Protein AF-A0A0N4Y149-F1 (afdb_monomer)

Solvent-accessible surface area (backbone atoms only — not comparable to full-atom values): 6726 Å² total; per-residue (Å²): 132,83,88,70,46,56,57,72,44,63,78,33,46,50,29,45,51,48,20,43,52,26,32,52,48,19,45,68,42,39,68,60,77,86,30,48,67,41,36,51,39,35,49,55,22,39,53,37,43,50,51,43,28,64,39,61,51,74,84,55,42,60,62,37,50,49,58,23,52,56,31,45,53,52,26,49,54,51,42,57,71,61,50,60,83,54,69,71,44,44,53,26,37,53,54,18,46,50,27,42,53,51,17,52,50,24,43,50,52,21,44,53,70,71,43,53,77,70,55,32,54,52,50,45,68,77,42,73,91,113

Nearest PDB structures (foldseek):
  5arn-assembly1_A  TM=5.976E-01  e=1.053E+00  Methylosinus trichosporium OB3b
  1x8z-assembly1_A-2  TM=5.558E-01  e=1.222E+00  Arabidopsis thaliana
  1x8z-assembly3_A  TM=5.558E-01  e=1.222E+00  Arabidopsis thaliana
  2rld-assembly1_B  TM=5.688E-01  e=5.153E+00  Bacteroides thetaiotaomicron VPI-5482

pLDDT: mean 93.63, std 7.5, range [46.0, 98.38]

Secondary structure (DSSP, 8-state):
-PPP-TT--HHHHHHHHHHHHHHHHHHHHS-SGGGHHHHHHHHHHHHHHHHHHH---HHHHHHHHHHHHHHHHHHHHHHHHH--SSHHHHHHHHHHHHHHHHHHHHHHHHHHHHS-HHHHHHHHHH-TT-

Foldseek 3Di:
DDQAAQLPD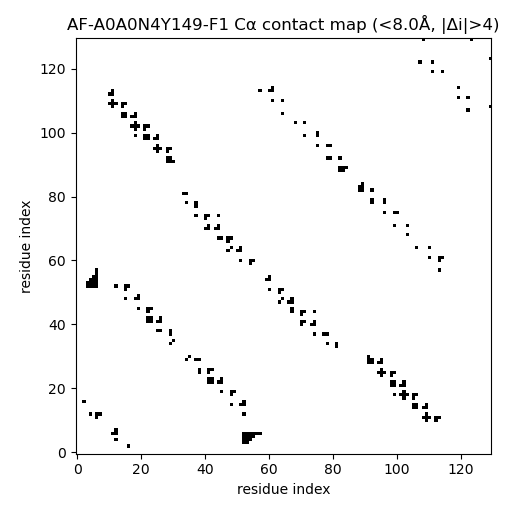CQQLVLLVLLLVLLVVLLVLQDDPLCPVLSVLSVVLSVLSSVLRVDRDLVVNVVSLVVSVVSLVVSLVVLVVSQDDDPSSVVSSVSSSVSSVSSNVSSLSSCLVSDDPVRNVVSCVVPVPD

Structure (mmCIF, N/CA/C/O backbone):
data_AF-A0A0N4Y149-F1
#
_entry.id   AF-A0A0N4Y149-F1
#
loop_
_atom_site.group_PDB
_atom_site.id
_atom_site.type_symbol
_atom_site.label_atom_id
_atom_site.label_alt_id
_atom_site.label_comp_id
_atom_site.label_asym_id
_atom_site.label_entity_id
_atom_site.label_seq_id
_atom_site.pdbx_PDB_ins_code
_atom_site.Cartn_x
_atom_site.Cartn_y
_atom_site.Cartn_z
_atom_site.occupancy
_atom_site.B_iso_or_equiv
_atom_site.auth_seq_id
_atom_site.auth_comp_id
_atom_site.auth_asym_id
_atom_site.auth_atom_id
_atom_site.pdbx_PDB_model_num
ATOM 1 N N . MET A 1 1 ? -12.782 -13.539 -7.720 1.00 46.00 1 MET A N 1
ATOM 2 C CA . MET A 1 1 ? -12.977 -13.769 -6.271 1.00 46.00 1 MET A CA 1
ATOM 3 C C . MET A 1 1 ? -12.887 -12.409 -5.587 1.00 46.00 1 MET A C 1
ATOM 5 O O . MET A 1 1 ? -12.001 -11.647 -5.949 1.00 46.00 1 MET A O 1
ATOM 9 N N . ALA A 1 2 ? -13.833 -12.037 -4.722 1.00 75.06 2 ALA A N 1
ATOM 10 C CA . ALA A 1 2 ? -13.805 -10.723 -4.072 1.00 75.06 2 ALA A CA 1
ATOM 11 C C . ALA A 1 2 ? -12.770 -10.722 -2.935 1.00 75.06 2 ALA A C 1
ATOM 13 O O . ALA A 1 2 ? -12.753 -11.657 -2.142 1.00 75.06 2 ALA A O 1
ATOM 14 N N . LEU A 1 3 ? -11.927 -9.687 -2.842 1.00 88.44 3 LEU A N 1
ATOM 15 C CA . LEU A 1 3 ? -10.990 -9.532 -1.721 1.00 88.44 3 LEU A CA 1
ATOM 16 C C . LEU A 1 3 ? -11.776 -9.432 -0.412 1.00 88.44 3 LEU A C 1
ATOM 18 O O . LEU A 1 3 ? -12.612 -8.536 -0.254 1.00 88.44 3 LEU A O 1
ATOM 22 N N . GLU A 1 4 ? -11.518 -10.333 0.528 1.00 94.94 4 GLU A N 1
ATOM 23 C CA . GLU A 1 4 ? -12.104 -10.275 1.865 1.00 94.94 4 GLU A CA 1
ATOM 24 C C . GLU A 1 4 ? -11.321 -9.309 2.760 1.00 94.94 4 GLU A C 1
ATOM 26 O O . GLU A 1 4 ? -10.130 -9.097 2.572 1.00 94.94 4 GLU A O 1
ATOM 31 N N . CYS A 1 5 ? -12.003 -8.681 3.720 1.00 97.25 5 CYS A N 1
ATOM 32 C CA . CYS A 1 5 ? -11.377 -7.793 4.699 1.00 97.25 5 CYS A CA 1
ATOM 33 C C . CYS A 1 5 ? -11.888 -8.142 6.094 1.00 97.25 5 CYS A C 1
ATOM 35 O O . CYS A 1 5 ? -13.062 -7.920 6.417 1.00 97.25 5 CYS A O 1
ATOM 37 N N . ALA A 1 6 ? -11.006 -8.689 6.921 1.00 97.00 6 ALA A N 1
ATOM 38 C CA . ALA A 1 6 ? -11.353 -9.307 8.188 1.00 97.00 6 ALA A CA 1
ATOM 39 C C . ALA A 1 6 ? -11.761 -8.284 9.264 1.00 97.00 6 ALA A C 1
ATOM 41 O O . ALA A 1 6 ? -12.601 -8.593 10.111 1.00 97.00 6 ALA A O 1
ATOM 42 N N . TYR A 1 7 ? -11.266 -7.043 9.181 1.00 95.94 7 TYR A N 1
ATOM 43 C CA . TYR A 1 7 ? -11.655 -5.945 10.075 1.00 95.94 7 TYR A CA 1
ATOM 44 C C . TYR A 1 7 ? -13.095 -5.431 9.851 1.00 95.94 7 TYR A C 1
ATOM 46 O O . TYR A 1 7 ? -13.650 -4.732 10.700 1.00 95.94 7 TYR A O 1
ATOM 54 N N . LYS A 1 8 ? -13.732 -5.764 8.714 1.00 94.19 8 LYS A N 1
ATOM 55 C CA . LYS A 1 8 ? -15.153 -5.496 8.374 1.00 94.19 8 LYS A CA 1
ATOM 56 C C . LYS A 1 8 ? -15.628 -4.030 8.427 1.00 94.19 8 LYS A C 1
ATOM 58 O O . LYS A 1 8 ? -16.799 -3.751 8.168 1.00 94.19 8 LYS A O 1
ATOM 63 N N . LYS A 1 9 ? -14.765 -3.052 8.716 1.00 95.56 9 LYS A N 1
ATOM 64 C CA . LYS A 1 9 ? -15.114 -1.622 8.673 1.00 95.56 9 LYS A CA 1
ATOM 65 C C . LYS A 1 9 ? -14.998 -1.094 7.246 1.00 95.56 9 LYS A C 1
ATOM 67 O O . LYS A 1 9 ? -13.893 -0.902 6.757 1.00 95.56 9 LYS A O 1
ATOM 72 N N . LYS A 1 10 ? -16.125 -0.779 6.596 1.00 94.31 10 LYS A N 1
ATOM 73 C CA . LYS A 1 10 ? -16.162 -0.321 5.188 1.00 94.31 10 LYS A CA 1
ATOM 74 C C . LYS A 1 10 ? -15.206 0.844 4.886 1.00 94.31 10 LYS A C 1
ATOM 76 O O . LYS A 1 10 ? -14.487 0.774 3.901 1.00 94.31 10 LYS A O 1
ATOM 81 N N . LYS A 1 11 ? -15.151 1.863 5.757 1.00 95.88 11 LYS A N 1
ATOM 82 C CA . LYS A 1 11 ? -14.258 3.033 5.600 1.00 95.88 11 LYS A CA 1
ATOM 83 C C . LYS A 1 11 ? -12.762 2.690 5.662 1.00 95.88 11 LYS A C 1
ATOM 85 O O . LYS A 1 11 ? -11.956 3.479 5.210 1.00 95.88 11 LYS A O 1
ATOM 90 N N . PHE A 1 12 ? -12.409 1.540 6.232 1.00 97.25 12 PHE A N 1
ATOM 91 C CA . PHE A 1 12 ? -11.049 1.007 6.235 1.00 97.25 12 PHE A CA 1
ATOM 92 C C . PHE A 1 12 ? -10.843 0.045 5.059 1.00 97.25 12 PHE A C 1
ATOM 94 O O . PHE A 1 12 ? -9.933 0.203 4.261 1.00 97.25 12 PHE A O 1
ATOM 101 N N . CYS A 1 13 ? -11.735 -0.936 4.922 1.00 97.69 13 CYS A N 1
ATOM 102 C CA . CYS A 1 13 ? -11.604 -2.013 3.950 1.00 97.69 13 CYS A CA 1
ATOM 103 C C . CYS A 1 13 ? -11.702 -1.556 2.492 1.00 97.69 13 CYS A C 1
ATOM 105 O O . CYS A 1 13 ? -11.135 -2.219 1.637 1.00 97.69 13 CYS A O 1
ATOM 107 N N . GLY A 1 14 ? -12.468 -0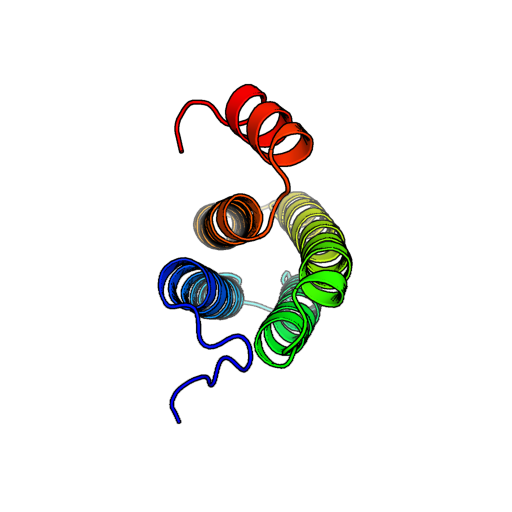.501 2.193 1.00 97.62 14 GLY A N 1
ATOM 108 C CA . GLY A 1 14 ? -12.559 0.049 0.837 1.00 97.62 14 GLY A CA 1
ATOM 109 C C . GLY A 1 14 ? -11.191 0.526 0.345 1.00 97.62 14 GLY A C 1
ATOM 110 O O . GLY A 1 14 ? -10.663 -0.094 -0.573 1.00 97.62 14 GLY A O 1
ATOM 111 N N . PRO A 1 15 ? -10.582 1.515 1.023 1.00 98.12 15 PRO A N 1
ATOM 112 C CA . PRO A 1 15 ? -9.253 2.013 0.672 1.00 98.12 15 PRO A CA 1
ATOM 113 C C . PRO A 1 15 ? -8.169 0.927 0.603 1.00 98.12 15 PRO A C 1
ATOM 115 O O . PRO A 1 15 ? -7.421 0.856 -0.362 1.00 98.12 15 PRO A O 1
ATOM 118 N N . VAL A 1 16 ? -8.118 -0.014 1.558 1.00 98.25 16 VAL A N 1
ATOM 119 C CA . VAL A 1 16 ? -7.103 -1.093 1.512 1.00 98.25 16 VAL A CA 1
ATOM 120 C C . VAL A 1 16 ? -7.270 -1.998 0.278 1.00 98.25 16 VAL A C 1
ATOM 122 O O . VAL A 1 16 ? -6.282 -2.449 -0.298 1.00 98.25 16 VAL A O 1
ATOM 125 N N . LYS A 1 17 ? -8.508 -2.270 -0.159 1.00 98.38 17 LYS A N 1
ATOM 126 C CA . LYS A 1 17 ? -8.750 -3.045 -1.388 1.00 98.38 17 LYS A CA 1
ATOM 127 C C . LYS A 1 17 ? -8.396 -2.254 -2.643 1.00 98.38 17 LYS A C 1
ATOM 129 O O . LYS A 1 17 ? -7.880 -2.850 -3.582 1.00 98.38 17 LYS A O 1
ATOM 134 N N . GLU A 1 18 ? -8.665 -0.953 -2.648 1.00 98.06 18 GLU A N 1
ATOM 135 C CA . GLU A 1 18 ? -8.283 -0.063 -3.746 1.00 98.06 18 GLU A CA 1
ATOM 136 C C . GLU A 1 18 ? -6.757 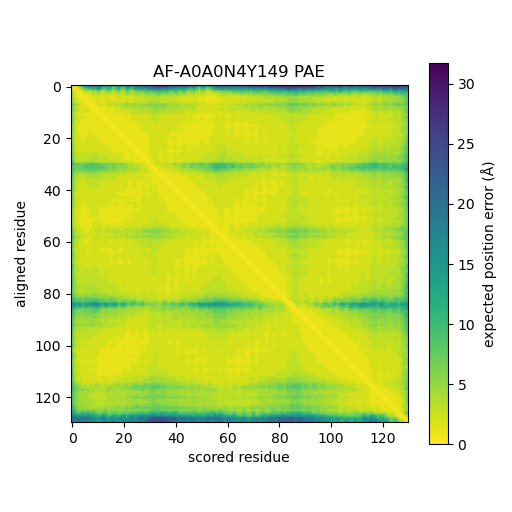-0.022 -3.892 1.00 98.06 18 GLU A C 1
ATOM 138 O O . GLU A 1 18 ? -6.233 -0.287 -4.971 1.00 98.06 18 GLU A O 1
ATOM 143 N N . ALA A 1 19 ? -6.030 0.151 -2.783 1.00 98.31 19 ALA A N 1
ATOM 144 C CA . ALA A 1 19 ? -4.571 0.076 -2.762 1.00 98.31 19 ALA A CA 1
ATOM 145 C C . ALA A 1 19 ? -4.047 -1.242 -3.353 1.00 98.31 19 ALA A C 1
ATOM 147 O O . ALA A 1 19 ? -3.126 -1.241 -4.171 1.00 98.31 19 ALA A O 1
ATOM 148 N N . TYR A 1 20 ? -4.684 -2.370 -3.017 1.00 98.19 20 TYR A N 1
ATOM 149 C CA . TYR A 1 20 ? -4.320 -3.665 -3.593 1.00 98.19 20 TYR A CA 1
ATOM 150 C C . TYR A 1 20 ? -4.478 -3.703 -5.124 1.00 98.19 20 TYR A C 1
ATOM 152 O O . TYR A 1 20 ? -3.637 -4.256 -5.842 1.00 98.19 20 TYR A O 1
ATOM 160 N N . GLN A 1 21 ? -5.566 -3.126 -5.638 1.00 98.00 21 GLN A N 1
ATOM 161 C CA . GLN A 1 21 ? -5.852 -3.067 -7.073 1.00 98.00 21 GLN A CA 1
ATOM 162 C C . GLN A 1 21 ? -4.900 -2.123 -7.812 1.00 98.00 21 GLN A C 1
ATOM 164 O O . GLN A 1 21 ? -4.437 -2.454 -8.908 1.00 98.00 21 GLN A O 1
ATOM 169 N N . LEU A 1 22 ? -4.557 -0.990 -7.206 1.00 98.25 22 LEU A N 1
ATOM 170 C CA . LEU A 1 22 ? -3.598 -0.025 -7.737 1.00 98.25 22 LEU A CA 1
ATOM 171 C C . LEU A 1 22 ? -2.180 -0.609 -7.801 1.00 98.25 22 LEU A C 1
ATOM 173 O O . LEU A 1 22 ? -1.524 -0.503 -8.839 1.00 98.25 22 LEU A O 1
ATOM 177 N N . ASN A 1 23 ? -1.744 -1.333 -6.766 1.00 97.56 23 ASN A N 1
ATOM 178 C CA . ASN A 1 23 ? -0.463 -2.046 -6.783 1.00 97.56 23 ASN A CA 1
ATOM 179 C C . ASN A 1 23 ? -0.416 -3.130 -7.871 1.00 97.56 23 ASN A C 1
ATOM 181 O O . ASN A 1 23 ? 0.577 -3.240 -8.593 1.00 97.56 23 ASN A O 1
ATOM 185 N N . ASN A 1 24 ? -1.492 -3.902 -8.058 1.00 96.38 24 ASN A N 1
ATOM 186 C CA . ASN A 1 24 ? -1.583 -4.844 -9.183 1.00 96.38 24 ASN A CA 1
ATOM 187 C C . ASN A 1 24 ? -1.543 -4.127 -10.540 1.00 96.38 24 ASN A C 1
ATOM 189 O O . ASN A 1 24 ? -0.843 -4.564 -11.451 1.00 96.38 24 ASN A O 1
ATOM 193 N N . SER A 1 25 ? -2.246 -3.003 -10.675 1.00 96.69 25 SER A N 1
ATOM 194 C CA . SER A 1 25 ? -2.235 -2.206 -11.906 1.00 96.69 25 SER A CA 1
ATOM 195 C C . SER A 1 25 ? -0.831 -1.694 -12.231 1.00 96.69 25 SER A C 1
ATOM 197 O O . SER A 1 25 ? -0.394 -1.794 -13.375 1.00 96.69 25 SER A O 1
ATOM 199 N N . SER A 1 26 ? -0.080 -1.232 -11.226 1.00 96.56 26 SER A N 1
ATOM 200 C CA . SER A 1 26 ? 1.311 -0.797 -11.401 1.00 96.56 26 SER A CA 1
ATOM 201 C C . SER A 1 26 ? 2.209 -1.909 -11.956 1.00 96.56 26 SER A C 1
ATOM 203 O O . SER A 1 26 ? 2.978 -1.673 -12.890 1.00 96.56 26 SER A O 1
ATOM 205 N N . GLN A 1 27 ? 2.049 -3.150 -11.476 1.00 95.12 27 GLN A N 1
ATOM 206 C CA . GLN A 1 27 ? 2.789 -4.298 -12.016 1.00 95.12 27 GLN A CA 1
ATOM 207 C C . GLN A 1 27 ? 2.512 -4.518 -13.509 1.00 95.12 27 GLN A C 1
ATOM 209 O O . GLN A 1 27 ? 3.426 -4.857 -14.258 1.00 95.12 27 GLN A O 1
ATOM 214 N N . HIS A 1 28 ? 1.272 -4.309 -13.956 1.00 94.25 28 HIS A N 1
ATOM 215 C CA . HIS A 1 28 ? 0.904 -4.442 -15.367 1.00 94.25 28 HIS A CA 1
ATOM 216 C C . HIS A 1 28 ? 1.380 -3.274 -16.235 1.00 94.25 28 HIS A C 1
ATOM 218 O O . HIS A 1 28 ? 1.623 -3.470 -17.422 1.00 94.25 28 HIS A O 1
ATOM 224 N N . LEU A 1 29 ? 1.522 -2.076 -15.666 1.00 95.06 29 LEU A N 1
ATOM 225 C CA . LEU A 1 29 ? 1.989 -0.880 -16.376 1.00 95.06 29 LEU A CA 1
ATOM 226 C C . LEU A 1 29 ? 3.508 -0.890 -16.590 1.00 95.06 29 LEU A C 1
ATOM 228 O O . LEU A 1 29 ? 4.001 -0.466 -17.638 1.00 95.06 29 LEU A O 1
ATOM 232 N N . LEU A 1 30 ? 4.257 -1.412 -15.620 1.00 93.62 30 LEU A N 1
ATOM 233 C CA . LEU A 1 30 ? 5.713 -1.518 -15.669 1.00 93.62 30 LEU A CA 1
ATOM 234 C C . LEU A 1 30 ? 6.146 -2.733 -16.498 1.00 93.62 30 LEU A C 1
ATOM 236 O O . LEU A 1 30 ? 6.581 -3.746 -15.959 1.00 93.62 30 LEU A O 1
ATOM 240 N N . VAL A 1 31 ? 6.019 -2.647 -17.824 1.00 87.44 31 VAL A N 1
ATOM 241 C CA . VAL A 1 31 ? 6.265 -3.761 -18.762 1.00 87.44 31 VAL A CA 1
ATOM 242 C C . VAL A 1 31 ? 7.715 -3.897 -19.237 1.00 87.44 31 VAL A C 1
ATOM 244 O O . VAL A 1 31 ? 8.423 -2.917 -19.456 1.00 87.44 31 VAL A O 1
ATOM 247 N N .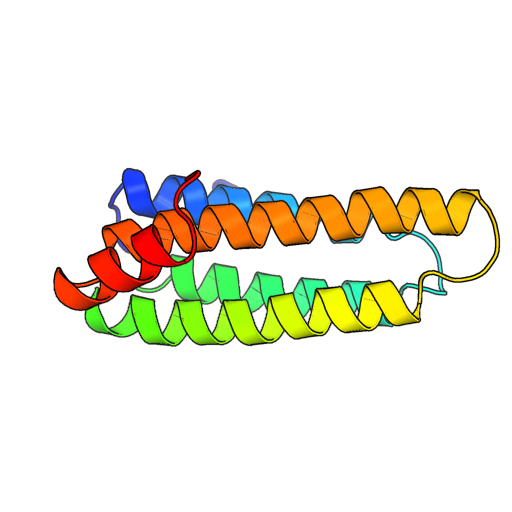 GLY A 1 32 ? 8.127 -5.140 -19.502 1.00 86.75 32 GLY A N 1
ATOM 248 C CA . GLY A 1 32 ? 9.442 -5.486 -20.056 1.00 86.75 32 GLY A CA 1
ATOM 249 C C . GLY A 1 32 ? 10.453 -5.941 -19.003 1.00 86.75 32 GLY A C 1
ATOM 250 O O . GLY A 1 32 ? 10.225 -5.808 -17.798 1.00 86.75 32 GLY A O 1
ATOM 251 N N . ASP A 1 33 ? 11.573 -6.497 -19.463 1.00 89.31 33 ASP A N 1
ATOM 252 C CA . ASP A 1 33 ? 12.580 -7.121 -18.590 1.00 89.31 33 ASP A CA 1
ATOM 253 C C . ASP A 1 33 ? 13.248 -6.125 -17.647 1.00 89.31 33 ASP A C 1
ATOM 255 O O . ASP A 1 33 ? 13.581 -6.469 -16.516 1.00 89.31 33 ASP A O 1
ATOM 259 N N . LYS A 1 34 ? 13.346 -4.862 -18.072 1.00 90.62 34 LYS A N 1
ATOM 260 C CA . LYS A 1 34 ? 13.917 -3.779 -17.270 1.00 90.62 34 LYS A CA 1
ATOM 261 C C . LYS A 1 34 ? 13.239 -3.618 -15.906 1.00 90.62 34 LYS A C 1
ATOM 263 O O . LYS A 1 34 ? 13.918 -3.343 -14.930 1.00 90.62 34 LYS A O 1
ATOM 268 N N . PHE A 1 35 ? 11.922 -3.804 -15.844 1.00 94.88 35 PHE A N 1
ATOM 269 C CA . PHE A 1 35 ? 11.143 -3.633 -14.615 1.00 94.88 35 PHE A CA 1
ATOM 270 C C . PHE A 1 35 ? 10.852 -4.955 -13.901 1.00 94.88 35 PHE A C 1
ATOM 272 O O . PHE A 1 35 ? 9.982 -5.003 -13.037 1.00 94.88 35 PHE A O 1
ATOM 279 N N . LYS A 1 36 ? 11.518 -6.059 -14.268 1.00 95.25 36 LYS A N 1
ATOM 280 C CA . LYS A 1 36 ? 11.235 -7.377 -13.682 1.00 95.25 36 LYS A CA 1
ATOM 281 C C . LYS A 1 36 ? 11.353 -7.362 -12.158 1.00 95.25 36 LYS A C 1
ATOM 283 O O . LYS A 1 36 ? 10.421 -7.781 -11.481 1.00 95.25 36 LYS A O 1
ATOM 288 N N . GLU A 1 37 ? 12.460 -6.843 -11.641 1.00 96.31 37 GLU A N 1
ATOM 289 C CA . GLU A 1 37 ? 12.681 -6.763 -10.196 1.00 96.31 37 GLU A CA 1
ATOM 290 C C . GLU A 1 37 ? 11.754 -5.741 -9.523 1.00 96.31 37 GLU A C 1
ATOM 292 O O . GLU A 1 37 ? 11.330 -5.924 -8.386 1.00 96.31 37 GLU A O 1
ATOM 297 N N . ASP A 1 38 ? 11.396 -4.666 -10.224 1.00 96.69 38 ASP A N 1
ATOM 298 C CA . ASP A 1 38 ? 10.482 -3.657 -9.689 1.00 96.69 38 ASP A CA 1
ATOM 299 C C . ASP A 1 38 ? 9.071 -4.216 -9.513 1.00 96.69 38 ASP A C 1
ATOM 301 O O . ASP A 1 38 ? 8.445 -4.006 -8.475 1.00 96.69 38 ASP A O 1
ATOM 305 N N . ARG A 1 39 ? 8.597 -5.013 -10.479 1.00 97.12 39 ARG A N 1
ATOM 306 C CA . ARG A 1 39 ? 7.335 -5.750 -10.350 1.00 97.12 39 ARG A CA 1
ATOM 307 C C . ARG A 1 39 ? 7.363 -6.717 -9.171 1.00 97.12 39 ARG A C 1
ATOM 309 O O . ARG A 1 39 ? 6.368 -6.807 -8.464 1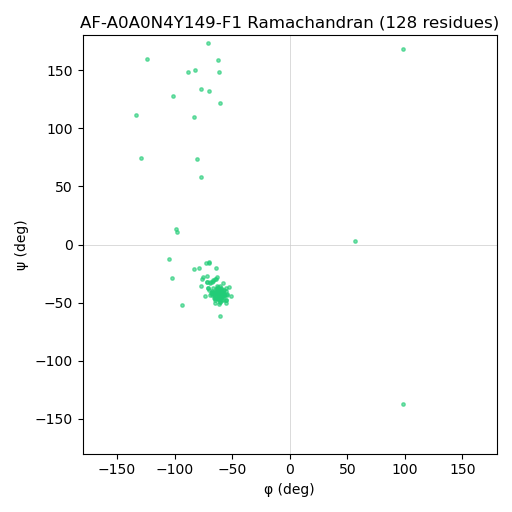.00 97.12 39 ARG A O 1
ATOM 316 N N . GLU A 1 40 ? 8.484 -7.392 -8.926 1.00 96.94 40 GLU A N 1
ATOM 317 C CA . GLU A 1 40 ? 8.644 -8.268 -7.759 1.00 96.94 40 GLU A CA 1
ATOM 318 C C . GLU A 1 40 ? 8.555 -7.484 -6.441 1.00 96.94 40 GLU A C 1
ATOM 320 O O . GLU A 1 40 ? 7.852 -7.891 -5.518 1.00 96.94 40 GLU A O 1
ATOM 325 N N . ARG A 1 41 ? 9.171 -6.300 -6.359 1.00 97.12 41 ARG A N 1
ATOM 326 C CA . ARG A 1 41 ? 9.057 -5.428 -5.176 1.00 97.12 41 ARG A CA 1
ATOM 327 C C . ARG A 1 41 ? 7.626 -4.946 -4.945 1.00 97.12 41 ARG A C 1
ATOM 329 O O . ARG A 1 41 ? 7.174 -4.923 -3.801 1.00 97.12 41 ARG A O 1
ATOM 336 N N . ILE A 1 42 ? 6.907 -4.594 -6.010 1.00 97.44 42 ILE A N 1
ATOM 337 C CA . ILE A 1 42 ? 5.494 -4.197 -5.927 1.00 97.44 42 ILE A CA 1
ATOM 338 C C . ILE A 1 42 ? 4.626 -5.392 -5.528 1.00 97.44 42 ILE A C 1
ATOM 340 O O . ILE A 1 42 ? 3.736 -5.245 -4.695 1.00 97.44 42 ILE A O 1
ATOM 344 N N . PHE A 1 43 ? 4.905 -6.584 -6.060 1.00 97.19 43 PHE A N 1
ATOM 345 C CA . PHE A 1 43 ? 4.237 -7.817 -5.654 1.00 97.19 43 PHE A CA 1
ATOM 346 C C . PHE A 1 43 ? 4.396 -8.066 -4.148 1.00 97.19 43 PHE A C 1
ATOM 348 O O . PHE A 1 43 ? 3.402 -8.266 -3.455 1.00 97.19 43 PHE A O 1
ATOM 355 N N . LEU A 1 44 ? 5.619 -7.952 -3.619 1.00 96.81 44 LEU A N 1
ATOM 356 C CA . LEU A 1 44 ? 5.892 -8.094 -2.186 1.00 96.81 44 LEU A CA 1
ATOM 357 C C . LEU A 1 44 ? 5.194 -7.018 -1.340 1.00 96.81 44 LEU A C 1
ATOM 359 O O . LEU A 1 44 ? 4.705 -7.310 -0.250 1.00 96.81 44 LEU A O 1
ATOM 363 N N . ALA A 1 45 ? 5.120 -5.773 -1.823 1.00 97.44 45 ALA A N 1
ATOM 364 C CA . ALA A 1 45 ? 4.323 -4.736 -1.169 1.00 97.44 45 ALA A CA 1
ATOM 365 C C . ALA A 1 45 ? 2.837 -5.127 -1.129 1.00 97.44 45 ALA A C 1
ATOM 367 O O . ALA A 1 45 ? 2.176 -4.972 -0.101 1.00 97.44 45 ALA A O 1
ATOM 368 N N . ASN A 1 46 ? 2.332 -5.710 -2.216 1.00 96.88 46 ASN A N 1
ATOM 369 C CA . ASN A 1 46 ? 0.938 -6.106 -2.325 1.00 96.88 46 ASN A CA 1
ATOM 370 C C . ASN A 1 46 ? 0.577 -7.332 -1.470 1.00 96.88 46 ASN A C 1
ATOM 372 O O . ASN A 1 46 ? -0.526 -7.408 -0.930 1.00 96.88 46 ASN A O 1
ATOM 376 N N . GLU A 1 47 ? 1.511 -8.265 -1.274 1.00 98.00 47 GLU A N 1
ATOM 377 C CA . GLU A 1 47 ? 1.368 -9.356 -0.299 1.00 98.00 47 GLU A CA 1
ATOM 378 C C . GLU A 1 47 ? 1.152 -8.806 1.117 1.00 98.00 47 GLU A C 1
ATOM 380 O O . GLU A 1 47 ? 0.258 -9.251 1.838 1.00 98.00 47 GLU A O 1
ATOM 385 N N . LYS A 1 48 ? 1.879 -7.750 1.494 1.00 98.25 48 LYS A N 1
ATOM 386 C CA . LYS A 1 48 ? 1.678 -7.093 2.792 1.00 98.25 48 LYS A CA 1
ATOM 387 C C . LYS A 1 48 ? 0.325 -6.384 2.891 1.00 98.25 48 LYS A C 1
ATOM 389 O O . LYS A 1 48 ? -0.264 -6.345 3.971 1.00 98.25 48 LYS A O 1
ATOM 394 N N . VAL A 1 49 ? -0.211 -5.856 1.786 1.00 98.19 49 VAL A N 1
ATOM 395 C CA . VAL A 1 49 ? -1.590 -5.327 1.752 1.00 98.19 49 VAL A CA 1
ATOM 396 C C . VAL A 1 49 ? -2.598 -6.444 2.041 1.00 98.19 49 VAL A C 1
ATOM 398 O O . VAL A 1 49 ? -3.553 -6.234 2.793 1.00 98.19 49 VAL A O 1
ATOM 401 N N . LEU A 1 50 ? -2.378 -7.655 1.516 1.00 97.75 50 LEU A N 1
ATOM 402 C CA . LEU A 1 50 ? -3.213 -8.811 1.860 1.00 97.75 50 LEU A CA 1
ATOM 403 C C . LEU A 1 50 ? -3.133 -9.148 3.351 1.00 97.75 50 LEU A C 1
ATOM 405 O O . LEU A 1 50 ? -4.148 -9.513 3.940 1.00 97.75 50 LEU A O 1
ATOM 409 N N . ASP A 1 51 ? -1.972 -9.002 3.981 1.00 97.31 51 ASP A N 1
ATOM 410 C CA . ASP A 1 51 ? -1.845 -9.226 5.423 1.00 97.31 51 ASP A CA 1
ATOM 411 C C . ASP A 1 51 ? -2.627 -8.189 6.239 1.00 97.31 51 ASP A C 1
ATOM 413 O O . ASP A 1 51 ? -3.314 -8.554 7.195 1.00 97.31 51 ASP A O 1
ATOM 417 N N . VAL A 1 52 ? -2.652 -6.924 5.800 1.00 98.12 52 VAL A N 1
ATOM 418 C CA . VAL A 1 52 ? -3.549 -5.900 6.369 1.00 98.12 52 VAL A CA 1
ATOM 419 C C . VAL A 1 52 ? -5.020 -6.307 6.219 1.00 98.12 52 VAL A C 1
ATOM 421 O O . VAL A 1 52 ? -5.805 -6.146 7.154 1.00 98.12 52 VAL A O 1
ATOM 424 N N . LEU A 1 53 ? -5.415 -6.855 5.066 1.00 97.94 53 LEU A N 1
ATOM 425 C CA . LEU A 1 53 ? -6.787 -7.319 4.832 1.00 97.94 53 LEU A CA 1
ATOM 426 C C . LEU A 1 53 ? -7.171 -8.522 5.708 1.00 97.94 53 LEU A C 1
ATOM 428 O O . LEU A 1 53 ? -8.344 -8.654 6.069 1.00 97.94 53 LEU A O 1
ATOM 432 N N . LYS A 1 54 ? -6.215 -9.384 6.067 1.00 97.88 54 LYS A N 1
ATOM 433 C CA . LYS A 1 54 ? -6.433 -10.546 6.947 1.00 97.88 54 LYS A CA 1
ATOM 434 C C . LYS A 1 54 ? -6.502 -10.171 8.430 1.00 97.88 54 LYS A C 1
ATOM 436 O O . LYS A 1 54 ? -7.049 -10.943 9.221 1.00 97.88 54 LYS A O 1
ATOM 441 N N . GLU A 1 55 ? -5.983 -9.008 8.817 1.00 97.88 55 GLU A N 1
ATOM 442 C CA . GLU A 1 55 ? -5.966 -8.568 10.210 1.00 97.88 55 GLU A CA 1
ATOM 443 C C . GLU A 1 55 ? -7.377 -8.210 10.717 1.00 97.88 55 GLU A C 1
ATOM 445 O O . GLU A 1 55 ? -8.160 -7.489 10.091 1.00 97.88 55 GLU A O 1
ATOM 450 N N . LYS A 1 56 ? -7.709 -8.743 11.895 1.00 96.75 56 LYS A N 1
ATOM 451 C CA . LYS A 1 56 ? -9.014 -8.599 12.560 1.00 96.75 56 LYS A CA 1
ATOM 452 C C . LYS A 1 56 ? -8.969 -7.570 13.679 1.00 96.75 56 LYS A C 1
ATOM 454 O O . LYS A 1 56 ? -9.990 -6.965 14.004 1.00 96.75 56 LYS A O 1
ATOM 459 N N . ASN A 1 57 ? -7.805 -7.393 14.290 1.00 95.88 57 ASN A N 1
ATOM 460 C CA . ASN A 1 57 ? -7.624 -6.624 15.504 1.00 95.88 57 ASN A CA 1
ATOM 461 C C . ASN A 1 57 ? -7.062 -5.249 15.178 1.00 95.88 57 ASN A C 1
ATOM 463 O O . ASN A 1 57 ? -6.007 -5.117 14.564 1.00 95.88 57 ASN A O 1
ATOM 467 N N . LYS A 1 58 ? -7.721 -4.205 15.688 1.00 94.38 58 LYS A N 1
ATOM 468 C CA . LYS A 1 58 ? -7.285 -2.817 15.493 1.00 94.38 58 LYS A CA 1
ATOM 469 C C . LYS A 1 58 ? -5.819 -2.589 15.899 1.00 94.38 58 LYS A C 1
ATOM 471 O O . LYS A 1 58 ? -5.124 -1.822 15.240 1.00 94.38 58 LYS A O 1
ATOM 476 N N . SER A 1 59 ? -5.357 -3.251 16.962 1.00 94.44 59 SER A N 1
ATOM 477 C CA . SER A 1 59 ? -3.976 -3.159 17.455 1.00 94.44 59 SER A CA 1
ATOM 478 C C . SER A 1 59 ? -2.934 -3.691 16.464 1.00 94.44 59 SER A C 1
ATOM 480 O O . SER A 1 59 ? -1.821 -3.173 16.451 1.0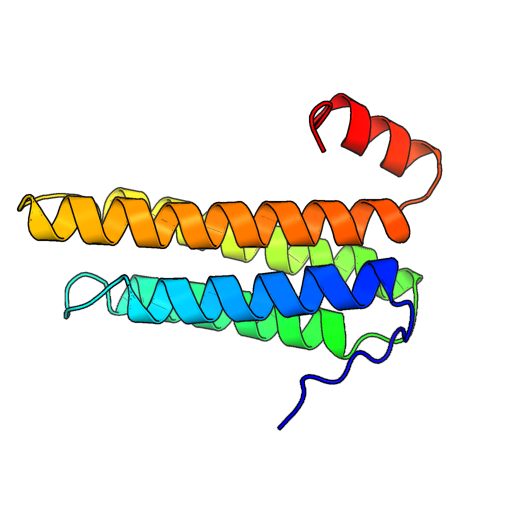0 94.44 59 SER A O 1
ATOM 482 N N . GLY A 1 60 ? -3.288 -4.671 15.626 1.00 96.44 60 GLY A N 1
ATOM 483 C CA . GLY A 1 60 ? -2.408 -5.227 14.592 1.00 96.44 60 GLY A CA 1
ATOM 484 C C . GLY A 1 60 ? -2.383 -4.412 13.295 1.00 96.44 60 GLY A C 1
ATOM 485 O O . GLY A 1 60 ? -1.398 -4.452 12.560 1.00 96.44 60 GLY A O 1
ATOM 486 N N . LEU A 1 61 ? -3.414 -3.595 13.040 1.00 96.88 61 LEU A N 1
ATOM 487 C CA . LEU A 1 61 ? -3.542 -2.853 11.779 1.00 96.88 61 LEU A CA 1
ATOM 488 C C . LEU A 1 61 ? -2.449 -1.801 11.586 1.00 96.88 61 LEU A C 1
ATOM 490 O O . LEU A 1 61 ? -1.911 -1.690 10.493 1.00 96.88 61 LEU A O 1
ATOM 494 N N . ILE A 1 62 ? -2.102 -1.029 12.621 1.00 95.06 62 ILE A N 1
ATOM 495 C CA . ILE A 1 62 ? -1.078 0.024 12.495 1.00 95.06 62 ILE A CA 1
ATOM 496 C C . ILE A 1 62 ? 0.317 -0.561 12.196 1.00 95.06 62 ILE A C 1
ATOM 498 O O . ILE A 1 62 ? 0.962 -0.071 11.267 1.00 95.06 62 ILE A O 1
ATOM 502 N N . PRO A 1 63 ? 0.804 -1.592 12.918 1.00 96.19 63 PRO A N 1
ATOM 503 C CA . PRO A 1 63 ? 2.039 -2.281 12.545 1.00 96.19 63 PRO A CA 1
ATOM 504 C C . PRO A 1 63 ? 2.013 -2.857 11.124 1.00 96.19 63 PRO A C 1
ATOM 506 O O . PRO A 1 63 ? 2.974 -2.668 10.381 1.00 96.19 63 PRO A O 1
ATOM 509 N N . ALA A 1 64 ? 0.911 -3.503 10.725 1.00 97.62 64 ALA A N 1
ATOM 510 C CA . ALA A 1 64 ? 0.779 -4.077 9.388 1.00 97.62 64 ALA A CA 1
ATOM 511 C C . ALA A 1 64 ? 0.841 -2.993 8.295 1.00 97.62 64 ALA A C 1
ATOM 513 O O . ALA A 1 64 ? 1.633 -3.104 7.362 1.00 97.62 64 ALA A O 1
ATOM 514 N N . LEU A 1 65 ? 0.099 -1.893 8.462 1.00 97.56 65 LEU A N 1
ATOM 515 C CA . LEU A 1 65 ? 0.126 -0.740 7.556 1.00 97.56 65 LEU A CA 1
ATOM 516 C C . LEU A 1 65 ? 1.524 -0.122 7.444 1.00 97.56 65 LEU A C 1
ATOM 518 O O . LEU A 1 65 ? 1.957 0.215 6.347 1.00 97.56 65 LEU A O 1
ATOM 522 N N . ARG A 1 66 ? 2.264 -0.010 8.555 1.00 96.44 66 ARG A N 1
ATOM 523 C CA . ARG A 1 66 ? 3.652 0.480 8.526 1.00 96.44 66 ARG A CA 1
ATOM 524 C C . ARG A 1 66 ? 4.543 -0.387 7.638 1.00 96.44 66 ARG A C 1
ATOM 526 O O . ARG A 1 66 ? 5.281 0.154 6.822 1.00 96.44 66 ARG A O 1
ATOM 533 N N . SER A 1 67 ? 4.432 -1.709 7.763 1.00 97.50 67 SER A N 1
ATOM 534 C CA . SER A 1 67 ? 5.189 -2.651 6.930 1.00 97.50 67 SER A CA 1
ATOM 535 C C . SER A 1 67 ? 4.867 -2.491 5.440 1.00 97.50 67 SER A C 1
ATOM 537 O O . SER A 1 67 ? 5.766 -2.613 4.603 1.00 97.50 67 SER A O 1
ATOM 539 N N . VAL A 1 68 ? 3.607 -2.187 5.101 1.00 97.94 68 VAL A N 1
ATOM 540 C CA . VAL A 1 68 ? 3.210 -1.866 3.722 1.00 97.94 68 VAL A CA 1
ATOM 541 C C . VAL A 1 68 ? 3.874 -0.574 3.252 1.00 97.94 68 VAL A C 1
ATOM 543 O O . VAL A 1 68 ? 4.518 -0.587 2.207 1.00 97.94 68 VAL A O 1
ATOM 546 N N . PHE A 1 69 ? 3.798 0.511 4.031 1.00 97.25 69 PHE A N 1
ATOM 547 C CA . PHE A 1 69 ? 4.396 1.799 3.656 1.00 97.25 69 PHE A CA 1
ATOM 548 C C . PHE A 1 69 ? 5.905 1.712 3.412 1.00 97.25 69 PHE A C 1
ATOM 550 O O . PHE A 1 69 ? 6.411 2.323 2.471 1.00 97.25 69 PHE A O 1
ATOM 557 N N . GLU A 1 70 ? 6.629 0.939 4.220 1.00 97.00 70 GLU A N 1
ATOM 558 C CA . GLU A 1 70 ? 8.060 0.686 4.011 1.00 97.00 70 GLU A CA 1
ATOM 559 C C . GLU A 1 70 ? 8.313 -0.015 2.667 1.00 97.00 70 GLU A C 1
ATOM 561 O O . GLU A 1 70 ? 9.200 0.382 1.907 1.00 97.00 70 GLU A O 1
ATOM 566 N N . SER A 1 71 ? 7.497 -1.019 2.336 1.00 96.69 71 SER A N 1
ATOM 567 C CA . SER A 1 71 ? 7.602 -1.744 1.068 1.00 96.69 71 SER A CA 1
ATOM 568 C C . SER A 1 71 ? 7.211 -0.908 -0.147 1.00 96.69 71 SER A C 1
ATOM 570 O O . SER A 1 71 ? 7.933 -0.946 -1.141 1.00 96.69 71 SER A O 1
ATOM 572 N N . GLU A 1 72 ? 6.124 -0.137 -0.085 1.00 96.00 72 GLU A N 1
ATOM 573 C CA . GLU A 1 72 ? 5.712 0.749 -1.181 1.00 96.00 72 GLU A CA 1
ATOM 574 C C . GLU A 1 72 ? 6.728 1.870 -1.403 1.00 96.00 72 GLU A C 1
ATOM 576 O O . GLU A 1 72 ? 7.099 2.145 -2.541 1.00 96.00 72 GLU A O 1
ATOM 581 N N . THR A 1 73 ? 7.268 2.455 -0.328 1.00 95.81 73 THR A N 1
ATOM 582 C CA . THR A 1 73 ? 8.323 3.475 -0.428 1.00 95.81 73 THR A CA 1
ATOM 583 C C . THR A 1 73 ? 9.560 2.914 -1.127 1.00 95.81 73 THR A C 1
ATOM 585 O O . THR A 1 73 ? 10.104 3.548 -2.035 1.00 95.81 73 THR A O 1
ATOM 588 N N . ASN A 1 74 ? 9.987 1.706 -0.745 1.00 96.00 74 ASN A N 1
ATOM 589 C CA . ASN A 1 74 ? 11.090 1.027 -1.415 1.00 96.00 74 ASN A CA 1
ATOM 590 C C . ASN A 1 74 ? 10.766 0.735 -2.890 1.00 96.00 74 ASN A C 1
ATOM 592 O O . ASN A 1 74 ? 11.600 0.991 -3.754 1.00 96.00 74 ASN A O 1
ATOM 596 N N . ALA A 1 75 ? 9.559 0.254 -3.199 1.00 95.62 75 ALA A N 1
ATOM 597 C CA . ALA A 1 75 ? 9.144 -0.012 -4.575 1.00 95.62 75 ALA A CA 1
ATOM 598 C C . ALA A 1 75 ? 9.175 1.261 -5.437 1.00 95.62 75 ALA A C 1
ATOM 600 O O . ALA A 1 75 ? 9.783 1.255 -6.505 1.00 95.62 75 ALA A O 1
ATOM 601 N N . VAL A 1 76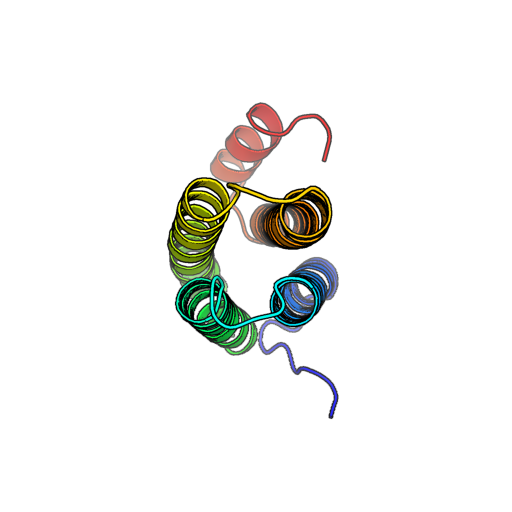 ? 8.616 2.377 -4.954 1.00 95.56 76 VAL A N 1
ATOM 602 C CA . VAL A 1 76 ? 8.654 3.670 -5.662 1.00 95.56 76 VAL A CA 1
ATOM 603 C C . VAL A 1 76 ? 10.088 4.125 -5.910 1.00 95.56 76 VAL A C 1
ATOM 605 O O . VAL A 1 76 ? 10.405 4.590 -7.006 1.00 95.56 76 VAL A O 1
ATOM 608 N N . PHE A 1 77 ? 10.957 4.010 -4.904 1.00 95.44 77 PHE A N 1
ATOM 609 C CA . PHE A 1 77 ? 12.356 4.401 -5.040 1.00 95.44 77 PHE A CA 1
ATOM 610 C C . PHE A 1 77 ? 13.062 3.590 -6.135 1.00 95.44 77 PHE A C 1
ATOM 612 O O . PHE A 1 77 ? 13.706 4.176 -7.003 1.00 95.44 77 PHE A O 1
ATOM 619 N N . GLN A 1 78 ? 12.894 2.266 -6.141 1.00 95.06 78 GLN A N 1
ATOM 620 C CA . GLN A 1 78 ? 13.547 1.389 -7.118 1.00 95.06 78 GLN A CA 1
ATOM 621 C C . GLN A 1 78 ? 12.997 1.585 -8.533 1.00 95.06 78 GLN A C 1
ATOM 623 O O . GLN A 1 78 ? 13.780 1.753 -9.466 1.00 95.06 78 GLN A O 1
ATOM 628 N N . VAL A 1 79 ? 11.672 1.723 -8.685 1.00 93.62 79 VAL A N 1
ATOM 629 C CA . VAL A 1 79 ? 11.070 2.061 -9.983 1.00 93.62 79 VAL A CA 1
ATOM 630 C C . VAL A 1 79 ? 11.688 3.351 -10.517 1.00 93.62 79 VAL A C 1
ATOM 632 O O . VAL A 1 79 ? 12.152 3.369 -11.652 1.00 93.62 79 VAL A O 1
ATOM 635 N N . LYS A 1 80 ? 11.791 4.408 -9.695 1.00 93.25 80 LYS A N 1
ATOM 636 C CA . LYS A 1 80 ? 12.419 5.681 -10.097 1.00 93.25 80 LYS A CA 1
ATOM 637 C C . LYS A 1 80 ? 13.861 5.515 -10.574 1.00 93.25 80 LYS A C 1
ATOM 639 O O . LYS A 1 80 ? 14.238 6.164 -11.547 1.00 93.25 80 LYS A O 1
ATOM 644 N N . VAL A 1 81 ? 14.652 4.654 -9.935 1.00 92.56 81 VAL A N 1
ATOM 645 C CA . VAL A 1 81 ? 16.022 4.337 -10.379 1.00 92.56 81 VAL A CA 1
ATOM 646 C C . VAL A 1 81 ? 16.006 3.664 -11.757 1.00 92.56 81 VAL A C 1
ATOM 648 O O . VAL A 1 81 ? 16.783 4.032 -12.643 1.00 92.56 81 VAL A O 1
ATOM 651 N N . SER A 1 82 ? 15.068 2.747 -11.985 1.00 91.50 82 SER A N 1
ATOM 652 C CA . SER A 1 82 ? 14.862 2.083 -13.277 1.00 91.50 82 SER A CA 1
ATOM 653 C C . SER A 1 82 ? 14.286 3.004 -14.365 1.00 91.50 82 SER A C 1
ATOM 655 O O . SER A 1 82 ? 14.367 2.680 -15.555 1.00 91.50 82 SER A O 1
ATOM 657 N N . CYS A 1 83 ? 13.748 4.176 -14.013 1.00 91.50 83 CYS A N 1
ATOM 658 C CA . CYS A 1 83 ? 13.088 5.117 -14.927 1.00 91.50 83 CYS A CA 1
ATOM 659 C C . CYS A 1 83 ? 14.038 5.944 -15.799 1.00 91.50 83 CYS A C 1
ATOM 661 O O . CYS A 1 83 ? 14.011 7.173 -15.827 1.00 91.50 83 CYS A O 1
ATOM 663 N N . THR A 1 84 ? 14.860 5.257 -16.582 1.00 88.12 84 THR A N 1
ATOM 664 C CA . THR A 1 84 ? 15.813 5.848 -17.528 1.00 88.12 84 THR A CA 1
ATOM 665 C C . THR A 1 84 ? 15.586 5.323 -18.950 1.00 88.12 84 THR A C 1
ATOM 667 O O . THR A 1 84 ? 15.001 4.256 -19.144 1.00 88.12 84 THR A O 1
ATOM 670 N N . GLY A 1 85 ? 16.065 6.040 -19.969 1.00 86.19 85 GLY A N 1
ATOM 671 C CA . GLY A 1 85 ? 16.020 5.587 -21.366 1.00 86.19 85 GLY A CA 1
ATOM 672 C C . GLY A 1 85 ? 14.866 6.168 -22.190 1.00 86.19 85 GLY A C 1
ATOM 673 O O . GLY A 1 85 ? 14.619 7.374 -22.150 1.00 86.19 85 GLY A O 1
ATOM 674 N N . SER A 1 86 ? 14.223 5.311 -22.992 1.00 88.38 86 SER A N 1
ATOM 675 C CA . SER A 1 86 ? 13.259 5.703 -24.035 1.00 88.38 86 SER A CA 1
ATOM 676 C C . SER A 1 86 ? 12.012 6.411 -23.490 1.00 88.38 86 SER A C 1
ATOM 678 O O . SER A 1 86 ? 11.643 6.223 -22.331 1.00 88.38 86 SER A O 1
ATOM 680 N N . GLN A 1 87 ? 11.309 7.166 -24.344 1.00 88.88 87 GLN A N 1
ATOM 681 C CA . GLN A 1 87 ? 10.046 7.812 -23.961 1.00 88.88 87 GLN A CA 1
ATOM 682 C C . GLN A 1 87 ? 9.004 6.795 -23.474 1.00 88.88 87 GLN A C 1
ATOM 684 O O . GLN A 1 87 ? 8.423 6.984 -22.414 1.00 88.88 87 GLN A O 1
ATOM 689 N N . LYS A 1 88 ? 8.871 5.652 -24.161 1.00 86.81 88 LYS A N 1
ATOM 690 C CA . LYS A 1 88 ? 7.988 4.552 -23.742 1.00 86.81 88 LYS A CA 1
ATOM 691 C C . LYS A 1 88 ? 8.290 4.070 -22.318 1.00 86.81 88 LYS A C 1
ATOM 693 O O . LYS A 1 88 ? 7.378 3.775 -21.554 1.00 86.81 88 LYS A O 1
ATOM 698 N N . THR A 1 89 ? 9.571 3.992 -21.954 1.00 88.81 89 THR A N 1
ATOM 699 C CA . THR A 1 89 ? 10.002 3.616 -20.599 1.00 88.81 89 THR A CA 1
ATOM 700 C C . THR A 1 89 ? 9.598 4.674 -19.575 1.00 88.81 89 THR A C 1
ATOM 702 O O . THR A 1 89 ? 9.118 4.326 -18.502 1.00 88.81 89 THR A O 1
ATOM 705 N N . LYS A 1 90 ? 9.756 5.959 -19.911 1.00 89.75 90 LYS A N 1
ATOM 706 C CA . LYS A 1 90 ? 9.348 7.075 -19.046 1.00 89.75 90 LYS A CA 1
ATOM 707 C C . LYS A 1 90 ? 7.834 7.119 -18.838 1.00 89.75 90 LYS A C 1
ATOM 709 O O . LYS A 1 90 ? 7.395 7.325 -17.714 1.00 89.75 90 LYS A O 1
ATOM 714 N N . ASP A 1 91 ? 7.048 6.869 -19.881 1.00 90.69 91 ASP A N 1
ATOM 715 C CA . ASP A 1 91 ? 5.585 6.851 -19.786 1.00 90.69 91 ASP A CA 1
ATOM 716 C C . ASP A 1 91 ? 5.101 5.695 -18.897 1.00 90.69 91 ASP A C 1
ATOM 718 O O . ASP A 1 91 ? 4.304 5.911 -17.983 1.00 90.69 91 ASP A O 1
ATOM 722 N N . ALA A 1 92 ? 5.651 4.489 -19.095 1.00 91.25 92 ALA A N 1
ATOM 723 C CA . ALA A 1 92 ? 5.375 3.331 -18.240 1.00 91.25 92 ALA A CA 1
ATOM 724 C C . ALA A 1 92 ? 5.722 3.614 -16.770 1.00 91.25 92 ALA A C 1
ATOM 726 O O . ALA A 1 92 ? 4.954 3.297 -15.866 1.00 91.25 92 ALA A O 1
ATOM 727 N N . CYS A 1 93 ? 6.857 4.272 -16.545 1.00 93.31 93 CYS A N 1
ATOM 728 C CA . CYS A 1 93 ? 7.289 4.728 -15.235 1.00 93.31 93 CYS A CA 1
ATOM 729 C C . CYS A 1 93 ? 6.331 5.712 -14.581 1.00 93.31 93 CYS A C 1
ATOM 731 O O . CYS A 1 93 ? 5.968 5.520 -13.426 1.00 93.31 93 CYS A O 1
ATOM 733 N N . ASN A 1 94 ? 5.920 6.754 -15.302 1.00 93.12 94 ASN A N 1
ATOM 734 C CA . ASN A 1 94 ? 5.013 7.762 -14.766 1.00 93.12 94 ASN A CA 1
ATOM 735 C C . ASN A 1 94 ? 3.701 7.111 -14.324 1.00 93.12 94 ASN A C 1
ATOM 737 O O . ASN A 1 94 ? 3.281 7.300 -13.189 1.00 93.12 94 ASN A O 1
ATOM 741 N N . LEU A 1 95 ? 3.110 6.270 -15.176 1.00 94.75 95 LEU A N 1
ATOM 742 C CA . LEU A 1 95 ? 1.871 5.566 -14.852 1.00 94.75 95 LEU A CA 1
ATOM 743 C C . LEU A 1 95 ? 2.053 4.582 -13.687 1.00 94.75 95 LEU A C 1
ATOM 745 O O . LEU A 1 95 ? 1.244 4.569 -12.761 1.00 94.75 95 LEU A O 1
ATOM 749 N N . GLY A 1 96 ? 3.126 3.787 -13.705 1.00 95.44 96 GLY A N 1
ATOM 750 C CA . GLY A 1 96 ? 3.425 2.814 -12.656 1.00 95.44 96 GLY A CA 1
ATOM 751 C C . GLY A 1 96 ? 3.672 3.467 -11.295 1.00 95.44 96 GLY A C 1
ATOM 752 O O . GLY A 1 96 ? 3.095 3.036 -10.299 1.00 95.44 96 GLY A O 1
ATOM 753 N N . ILE A 1 97 ? 4.474 4.536 -11.248 1.00 95.94 97 ILE A N 1
ATOM 754 C CA . ILE A 1 97 ? 4.742 5.302 -10.023 1.00 95.94 97 ILE A CA 1
ATOM 755 C C . ILE A 1 97 ? 3.464 5.972 -9.525 1.00 95.94 97 ILE A C 1
ATOM 757 O O . ILE A 1 97 ? 3.171 5.878 -8.337 1.00 95.94 97 ILE A O 1
ATOM 761 N N . THR A 1 98 ? 2.691 6.617 -10.405 1.00 96.31 98 THR A N 1
ATOM 762 C CA . THR A 1 98 ? 1.420 7.247 -10.020 1.00 96.31 98 THR A CA 1
ATOM 763 C C . THR A 1 98 ? 0.471 6.234 -9.387 1.00 96.31 98 THR A C 1
ATOM 765 O O . THR A 1 98 ? -0.102 6.531 -8.345 1.00 96.31 98 THR A O 1
ATOM 768 N N . ALA A 1 99 ? 0.350 5.030 -9.951 1.00 97.31 99 ALA A N 1
ATOM 769 C CA . ALA A 1 99 ? -0.484 3.981 -9.372 1.00 97.31 99 ALA A CA 1
ATOM 770 C C . ALA A 1 99 ? -0.028 3.577 -7.956 1.00 97.31 99 ALA A C 1
ATOM 772 O O . ALA A 1 99 ? -0.869 3.448 -7.071 1.00 97.31 99 ALA A O 1
ATOM 773 N N . ILE A 1 100 ? 1.283 3.442 -7.709 1.00 96.38 100 ILE A N 1
ATOM 774 C CA . ILE A 1 100 ? 1.797 3.116 -6.363 1.00 96.38 100 ILE A CA 1
ATOM 775 C C . ILE A 1 100 ? 1.547 4.278 -5.393 1.00 96.38 100 ILE A C 1
ATOM 777 O O . ILE A 1 100 ? 1.117 4.052 -4.270 1.00 96.38 100 ILE A O 1
ATOM 781 N N . CYS A 1 101 ? 1.755 5.528 -5.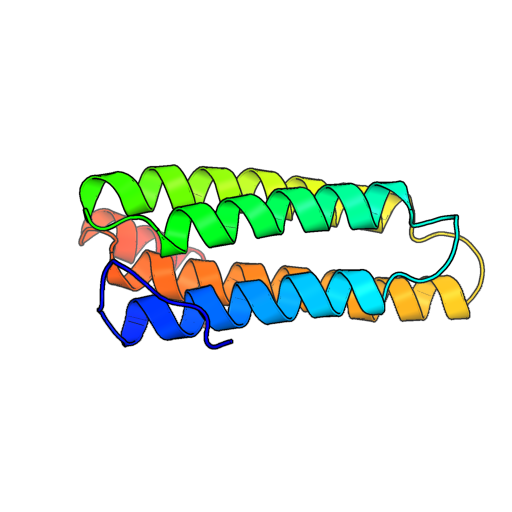818 1.00 95.75 101 CYS A N 1
ATOM 782 C CA . CYS A 1 101 ? 1.473 6.695 -4.978 1.00 95.75 101 CYS A CA 1
ATOM 783 C C . CYS A 1 101 ? -0.009 6.775 -4.582 1.00 95.75 101 CYS A C 1
ATOM 785 O O . CYS A 1 101 ? -0.312 7.033 -3.421 1.00 95.75 101 CYS A O 1
ATOM 787 N N . LEU A 1 102 ? -0.925 6.510 -5.519 1.00 96.69 102 LEU A N 1
ATOM 788 C CA . LEU A 1 102 ? -2.358 6.443 -5.223 1.00 96.69 102 LEU A CA 1
ATOM 789 C C . LEU A 1 102 ? -2.676 5.290 -4.259 1.00 96.69 102 LEU A C 1
ATOM 791 O O . LEU A 1 102 ? -3.483 5.460 -3.349 1.00 96.69 102 LEU A O 1
ATOM 795 N N . ALA A 1 103 ? -2.008 4.137 -4.394 1.00 97.56 103 ALA A N 1
ATOM 796 C CA . ALA A 1 103 ? -2.152 3.039 -3.437 1.00 97.56 103 ALA A CA 1
ATOM 797 C C . ALA A 1 103 ? -1.731 3.472 -2.023 1.00 97.56 103 ALA A C 1
ATOM 799 O O . ALA A 1 103 ? -2.459 3.243 -1.055 1.00 97.56 103 ALA A O 1
ATOM 800 N N . THR A 1 104 ? -0.607 4.184 -1.915 1.00 96.50 104 THR A N 1
ATOM 801 C CA . THR A 1 104 ? -0.133 4.759 -0.655 1.00 96.50 104 THR A CA 1
ATOM 802 C C . THR A 1 104 ? -1.145 5.745 -0.063 1.00 96.50 104 THR A C 1
ATOM 804 O O . THR A 1 104 ? -1.404 5.700 1.140 1.00 96.50 104 THR A O 1
ATOM 807 N N . GLU A 1 105 ? -1.757 6.613 -0.873 1.00 95.44 105 GLU A N 1
ATOM 808 C CA . GLU A 1 105 ? -2.796 7.552 -0.417 1.00 95.44 105 GLU A CA 1
ATOM 809 C C . GLU A 1 105 ? -4.029 6.823 0.141 1.00 95.44 105 GLU A C 1
ATOM 811 O O . GLU A 1 105 ? -4.515 7.154 1.227 1.00 95.44 105 GLU A O 1
ATOM 816 N N . GLU A 1 106 ? -4.485 5.762 -0.525 1.00 97.56 106 GLU A N 1
ATOM 817 C CA . GLU A 1 106 ? -5.578 4.920 -0.031 1.00 97.56 106 GLU A CA 1
ATOM 818 C C . GLU A 1 106 ? -5.224 4.223 1.297 1.00 97.56 106 GLU A C 1
ATOM 820 O O . GLU A 1 106 ? -6.036 4.129 2.225 1.00 97.56 106 GLU A O 1
ATOM 825 N N . LEU A 1 107 ? -3.974 3.797 1.470 1.00 97.56 107 LEU A N 1
ATOM 826 C CA . LEU A 1 107 ? -3.512 3.248 2.745 1.00 97.56 107 LEU A CA 1
ATOM 827 C C . LEU A 1 107 ? -3.423 4.317 3.841 1.00 97.56 107 LEU A C 1
ATOM 829 O O . LEU A 1 107 ? -3.704 4.021 5.009 1.00 97.56 107 LEU A O 1
ATOM 833 N N . VAL A 1 108 ? -3.094 5.569 3.508 1.00 96.62 108 VAL A N 1
ATOM 834 C CA . VAL A 1 108 ? -3.168 6.699 4.452 1.00 96.62 108 VAL A CA 1
ATOM 835 C C . VAL A 1 108 ? -4.619 6.935 4.878 1.00 96.62 108 VAL A C 1
ATOM 837 O O . VAL A 1 108 ? -4.888 7.033 6.082 1.00 96.62 108 VAL A O 1
ATOM 840 N N . ASN A 1 109 ? -5.568 6.909 3.938 1.00 95.62 109 ASN A N 1
ATOM 841 C CA . ASN A 1 109 ? -7.005 6.966 4.220 1.00 95.62 109 ASN A CA 1
ATOM 842 C C . ASN A 1 109 ? -7.451 5.864 5.185 1.00 95.62 109 ASN A C 1
ATOM 844 O O . ASN A 1 109 ? -8.110 6.134 6.197 1.00 95.62 109 ASN A O 1
ATOM 848 N N . ALA A 1 110 ? -7.034 4.622 4.932 1.00 96.75 110 ALA A N 1
ATOM 849 C CA . ALA A 1 110 ? -7.292 3.508 5.837 1.00 96.75 110 ALA A CA 1
ATOM 850 C C . ALA A 1 110 ? -6.680 3.752 7.227 1.00 96.75 110 ALA A C 1
ATOM 852 O O . ALA A 1 110 ? -7.340 3.553 8.253 1.00 96.75 110 ALA A O 1
ATOM 853 N N . THR A 1 111 ? -5.442 4.246 7.275 1.00 96.88 111 THR A N 1
ATOM 854 C CA . THR A 1 111 ? -4.710 4.527 8.518 1.00 96.88 111 THR A CA 1
ATOM 855 C C . THR A 1 111 ? -5.445 5.553 9.381 1.00 96.88 111 THR A C 1
ATOM 857 O O . THR A 1 111 ? -5.590 5.347 10.586 1.00 96.88 111 THR A O 1
ATOM 860 N N . ILE A 1 112 ? -5.994 6.618 8.787 1.00 95.56 112 ILE A N 1
ATOM 861 C CA . ILE A 1 112 ? -6.764 7.658 9.496 1.00 95.56 112 ILE A CA 1
ATOM 862 C C . ILE A 1 112 ? -7.975 7.075 10.244 1.00 95.56 112 ILE A C 1
ATOM 864 O O . ILE A 1 112 ? -8.350 7.579 11.308 1.00 95.56 112 ILE A O 1
ATOM 868 N N . VAL A 1 113 ? -8.598 6.019 9.713 1.00 95.69 113 VAL A N 1
ATOM 869 C CA . VAL A 1 113 ? -9.775 5.372 10.320 1.00 95.69 113 VAL A CA 1
ATOM 870 C C . VAL A 1 113 ? -9.413 4.591 11.584 1.00 95.69 113 VAL A C 1
ATOM 872 O O . VAL A 1 113 ? -10.232 4.489 12.503 1.00 95.69 113 VAL A O 1
ATOM 875 N N . VAL A 1 114 ? -8.205 4.031 11.643 1.00 95.94 114 VAL A N 1
ATOM 876 C CA . VAL A 1 114 ? -7.758 3.161 12.743 1.00 95.94 114 VAL A CA 1
ATOM 877 C C . VAL A 1 114 ? -6.781 3.844 13.699 1.00 95.94 114 VAL A C 1
ATOM 879 O O . VAL A 1 114 ? -6.584 3.352 14.808 1.00 95.94 114 VAL A O 1
ATOM 882 N N . ALA A 1 115 ? -6.239 5.000 13.331 1.00 94.62 115 ALA A N 1
ATOM 883 C CA . ALA A 1 115 ? -5.400 5.823 14.187 1.00 94.62 115 ALA A CA 1
ATOM 884 C C . ALA A 1 115 ? -6.144 6.309 15.445 1.00 94.62 115 ALA A C 1
ATOM 886 O O . ALA A 1 115 ? -7.358 6.547 15.441 1.00 94.62 115 ALA A O 1
ATOM 887 N N . ASP A 1 116 ? -5.409 6.483 16.543 1.00 93.81 116 ASP A N 1
ATOM 888 C CA . ASP A 1 116 ? -5.916 7.215 17.704 1.00 93.81 116 ASP A CA 1
ATOM 889 C C . ASP A 1 116 ? -6.024 8.730 17.420 1.00 93.81 116 ASP A C 1
ATOM 891 O O . ASP A 1 116 ? -5.598 9.231 16.377 1.00 93.81 116 ASP A O 1
ATOM 895 N N . LYS A 1 117 ? -6.607 9.495 18.352 1.00 92.81 117 LYS A N 1
ATOM 896 C CA . LYS A 1 117 ? -6.837 10.940 18.176 1.00 92.81 117 LYS A CA 1
ATOM 897 C C . LYS A 1 117 ? -5.538 11.728 17.954 1.00 92.81 117 LYS A C 1
ATOM 899 O O . LYS A 1 117 ? -5.526 12.668 17.157 1.00 92.81 117 LYS A O 1
ATOM 904 N N . ALA A 1 118 ? -4.461 11.370 18.652 1.00 93.19 118 ALA A N 1
ATOM 905 C CA . ALA A 1 118 ? -3.180 12.059 18.553 1.00 93.19 118 ALA A CA 1
ATOM 906 C C . ALA A 1 118 ? -2.473 11.720 17.232 1.00 93.19 118 ALA A C 1
ATOM 908 O O . ALA A 1 118 ? -1.994 12.621 16.542 1.00 93.19 118 ALA A O 1
ATOM 909 N N . GLN A 1 119 ? -2.464 10.443 16.849 1.00 92.38 119 GLN A N 1
ATOM 910 C CA . GLN A 1 119 ? -1.948 9.945 15.576 1.00 92.38 119 GLN A CA 1
ATOM 911 C C . GLN A 1 119 ? -2.704 10.555 14.394 1.00 92.38 119 GLN A C 1
ATOM 913 O O . GLN A 1 119 ? -2.083 11.130 13.504 1.00 92.38 119 GLN A O 1
ATOM 918 N N . LYS A 1 120 ? -4.041 10.528 14.418 1.00 93.56 120 LYS A N 1
ATOM 919 C CA . LYS A 1 120 ? -4.886 11.108 13.369 1.00 93.56 120 LYS A CA 1
ATOM 920 C C . LYS A 1 120 ? -4.585 12.588 13.147 1.00 93.56 120 LYS A C 1
ATOM 922 O O . LYS A 1 120 ? -4.448 13.015 12.007 1.00 93.56 120 LYS A O 1
ATOM 927 N N . LYS A 1 121 ? -4.424 13.370 14.221 1.00 92.62 121 LYS A N 1
ATOM 928 C CA . LYS A 1 121 ? -4.061 14.793 14.116 1.00 92.62 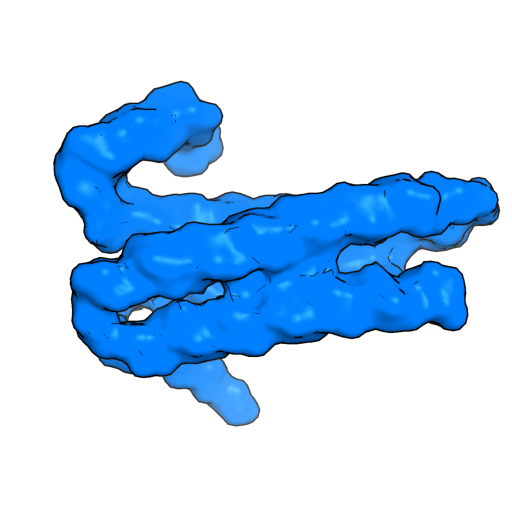121 LYS A CA 1
ATOM 929 C C . LYS A 1 121 ? -2.702 14.991 13.434 1.00 92.62 121 LYS A C 1
ATOM 931 O O . LYS A 1 121 ? -2.550 15.930 12.661 1.00 92.62 121 LYS A O 1
ATOM 936 N N . LYS A 1 122 ? -1.724 14.122 13.711 1.00 92.94 122 LYS A N 1
ATOM 937 C CA . LYS A 1 122 ? -0.407 14.167 13.055 1.00 92.94 122 LYS A CA 1
ATOM 938 C C . LYS A 1 122 ? -0.504 13.813 11.571 1.00 92.94 122 LYS A C 1
ATOM 940 O O . LYS A 1 122 ? 0.082 14.525 10.765 1.00 92.94 122 LYS A O 1
ATOM 945 N N . ILE A 1 123 ? -1.273 12.779 11.222 1.00 89.44 123 ILE A N 1
ATOM 946 C CA . ILE A 1 123 ? -1.477 12.363 9.827 1.00 89.44 123 ILE A CA 1
ATOM 947 C C . ILE A 1 123 ? -2.145 13.488 9.030 1.00 89.44 123 ILE A C 1
ATOM 949 O O . ILE A 1 123 ? -1.593 13.916 8.027 1.00 89.44 123 ILE A O 1
ATOM 953 N N . LEU A 1 124 ? -3.253 14.048 9.525 1.00 90.38 124 LEU A N 1
ATOM 954 C CA . LEU A 1 124 ? -3.965 15.146 8.853 1.00 90.38 124 LEU A CA 1
ATOM 955 C C . LEU A 1 124 ? -3.128 16.430 8.739 1.00 90.38 124 LEU A C 1
ATOM 957 O O . LEU A 1 124 ? -3.317 17.212 7.818 1.00 90.38 124 LEU A O 1
ATOM 961 N N . LYS A 1 125 ? -2.188 16.665 9.664 1.00 91.75 125 LYS A N 1
ATOM 962 C CA . LYS A 1 125 ? -1.245 17.787 9.547 1.00 91.75 125 LYS A CA 1
ATOM 963 C C . LYS A 1 125 ? -0.224 17.557 8.427 1.00 91.75 125 LYS A C 1
ATOM 965 O O . LYS A 1 125 ? 0.173 18.518 7.779 1.00 91.75 125 LYS A O 1
ATOM 970 N N . ALA A 1 126 ? 0.227 16.316 8.243 1.00 87.25 126 ALA A N 1
ATOM 971 C CA . ALA A 1 126 ? 1.168 15.950 7.186 1.00 87.25 126 ALA A CA 1
ATOM 972 C C . ALA A 1 126 ? 0.491 15.858 5.807 1.00 87.25 126 ALA A C 1
ATOM 974 O O . ALA A 1 126 ? 1.128 16.153 4.803 1.00 87.25 126 ALA A O 1
ATOM 975 N N . TYR A 1 127 ? -0.796 15.507 5.779 1.00 81.50 127 TYR A N 1
ATOM 976 C CA . TYR A 1 127 ? -1.601 15.326 4.575 1.00 81.50 127 TYR A CA 1
ATOM 977 C C . TYR A 1 127 ? -2.912 16.124 4.677 1.00 81.50 127 TYR A C 1
ATOM 979 O O . TYR A 1 127 ? -3.968 15.546 4.931 1.00 81.50 127 TYR A O 1
ATOM 987 N N . PRO A 1 128 ? -2.859 17.462 4.537 1.00 68.12 128 PRO A N 1
ATOM 988 C CA . PRO A 1 128 ? -4.023 18.328 4.742 1.00 68.12 128 PRO A CA 1
ATOM 989 C C . PRO A 1 128 ? -5.068 18.249 3.618 1.00 68.12 128 PRO A C 1
ATOM 991 O O . PRO A 1 128 ? -6.187 18.718 3.801 1.00 68.12 128 PRO A O 1
ATOM 994 N N . THR A 1 129 ? -4.697 17.702 2.459 1.00 60.34 129 THR A N 1
ATOM 995 C CA . THR A 1 129 ? -5.516 17.610 1.239 1.00 60.34 129 THR A CA 1
ATOM 996 C C . THR A 1 129 ? -6.218 16.263 1.051 1.00 60.34 129 THR A C 1
ATOM 998 O O . THR A 1 129 ? -6.765 16.029 -0.024 1.00 60.34 129 THR A O 1
ATOM 1001 N N . ILE A 1 130 ? -6.208 15.398 2.072 1.00 56.19 130 ILE A N 1
ATOM 1002 C CA . ILE A 1 130 ? -6.924 14.115 2.080 1.00 56.19 130 ILE A CA 1
ATOM 1003 C C . ILE A 1 130 ? -8.169 14.209 2.971 1.00 56.19 130 ILE A C 1
ATOM 1005 O O . ILE A 1 130 ? -8.040 14.709 4.115 1.00 56.19 130 ILE A O 1
#

Sequence (130 aa):
MALECAYKKKKFCGPVKEAYQLNNSSQHLLVGDKFKEDRERIFLANEKVLDVLKEKNKSGLIPALRSVFESETNAVFQVKVSCTGSQKTKDACNLGITAICLATEELVNATIVVADKAQKKKILKAYPTI

Radius of gyration: 15.07 Å; Cα contacts (8 Å, |Δi|>4): 151; chains: 1; bounding box: 32×32×43 Å

Mean predicted aligned error: 3.46 Å

Organism: Nippostrongylus brasiliensis (NCBI:txid27835)